Protein AF-A0A367LUK6-F1 (afdb_monomer_lite)

Secondary structure (DSSP, 8-state):
-PPP--EEEPHHHHHHTHHHHHHHHHHHHHTT--SS--SS--HHHHHHHHHHHHHHHHTTS--EEE-

Radius of gyration: 12.58 Å; chains: 1; bounding box: 26×36×25 Å

Sequence (67 aa):
MTEPTIRRLAGEEILARLDELAEVLLDCVEGGASVSFMWPLPRERALAFWRGVGESVAGDERLLLVA

Organism: Pseudomonas aeruginosa (NCBI:txid287)

Foldseek 3Di:
DDDDDKDWDALVRLLVCLQVQLVVVCVCQVVVHDPVDHPPDDSVNSSVVSNVVSVCRNVVNDIDMDD

Structure (mmCIF, N/CA/C/O backbone):
data_AF-A0A367LUK6-F1
#
_entry.id   AF-A0A367LUK6-F1
#
loop_
_atom_site.group_PDB
_atom_site.id
_atom_site.type_symbol
_atom_site.label_atom_id
_atom_site.label_alt_id
_atom_site.label_comp_id
_atom_site.label_asym_id
_atom_site.label_entity_id
_atom_site.label_seq_id
_atom_site.pdbx_PDB_ins_code
_atom_site.Cartn_x
_atom_site.Cartn_y
_atom_site.Cartn_z
_atom_site.occupancy
_atom_site.B_iso_or_equiv
_atom_site.auth_seq_id
_atom_site.auth_comp_id
_atom_site.auth_asym_id
_atom_site.auth_atom_id
_atom_site.pdbx_PDB_model_num
ATOM 1 N N . MET A 1 1 ? -3.685 24.056 8.540 1.00 63.69 1 MET A N 1
ATOM 2 C CA . MET A 1 1 ? -3.545 22.621 8.227 1.00 63.69 1 MET A CA 1
ATOM 3 C C . MET A 1 1 ? -4.303 21.868 9.296 1.00 63.69 1 MET A C 1
ATOM 5 O O . MET A 1 1 ? -3.991 22.062 10.463 1.00 63.69 1 MET A O 1
ATOM 9 N N . THR A 1 2 ? -5.353 21.143 8.922 1.00 86.56 2 THR A N 1
ATOM 10 C CA . THR A 1 2 ? -6.114 20.305 9.860 1.00 86.56 2 THR A CA 1
ATOM 11 C C . THR A 1 2 ? -5.244 19.128 10.297 1.00 86.56 2 THR A C 1
ATOM 13 O O . THR A 1 2 ? -4.390 18.686 9.529 1.00 86.56 2 THR A O 1
ATOM 16 N N . GLU A 1 3 ? -5.431 18.650 11.523 1.00 91.81 3 GLU A N 1
ATOM 17 C CA . GLU A 1 3 ? -4.727 17.470 12.024 1.00 91.81 3 GLU A CA 1
ATOM 18 C C . GLU A 1 3 ? -5.180 16.217 11.246 1.00 91.81 3 GLU A C 1
ATOM 20 O O . GLU A 1 3 ? -6.390 16.021 11.079 1.00 91.81 3 GLU A O 1
ATOM 25 N N . PRO A 1 4 ? -4.250 15.401 10.711 1.00 91.75 4 PRO A N 1
ATOM 26 C CA . PRO A 1 4 ? -4.614 14.210 9.954 1.00 91.75 4 PRO A CA 1
ATOM 27 C C . PRO A 1 4 ? -5.238 13.156 10.876 1.00 91.75 4 PRO A C 1
ATOM 29 O O . PRO A 1 4 ? -4.791 12.949 12.005 1.00 91.75 4 PRO A O 1
ATOM 32 N N . THR A 1 5 ? -6.287 12.481 10.402 1.00 95.75 5 THR A N 1
ATOM 33 C CA . THR A 1 5 ? -6.988 11.450 11.180 1.00 95.75 5 THR A CA 1
ATOM 34 C C . THR A 1 5 ? -6.461 10.077 10.805 1.00 95.75 5 THR A C 1
ATOM 36 O O . THR A 1 5 ? -6.755 9.569 9.726 1.00 95.75 5 THR A O 1
ATOM 39 N N . ILE A 1 6 ? -5.734 9.445 11.725 1.00 96.56 6 ILE A N 1
ATOM 40 C CA . ILE A 1 6 ? -5.223 8.090 11.517 1.00 96.56 6 ILE A CA 1
ATOM 41 C C . ILE A 1 6 ? -6.350 7.073 11.720 1.00 96.56 6 ILE A C 1
ATOM 43 O O . ILE A 1 6 ? -7.017 7.076 12.756 1.00 96.56 6 ILE A O 1
ATOM 47 N N . ARG A 1 7 ? -6.532 6.156 10.766 1.00 96.94 7 ARG A N 1
ATOM 48 C CA . ARG A 1 7 ? -7.492 5.046 10.879 1.00 96.94 7 ARG A CA 1
ATOM 49 C C . ARG A 1 7 ? -6.929 3.732 10.344 1.00 96.94 7 ARG A C 1
ATOM 51 O O . ARG A 1 7 ? -6.098 3.724 9.440 1.00 96.94 7 ARG A O 1
ATOM 58 N N . ARG A 1 8 ? -7.419 2.614 10.886 1.00 97.81 8 ARG A N 1
ATOM 59 C CA . ARG A 1 8 ? -7.147 1.261 10.374 1.00 97.81 8 ARG A CA 1
ATOM 60 C C . ARG A 1 8 ? -8.073 0.949 9.199 1.00 97.81 8 ARG A C 1
ATOM 62 O O . ARG A 1 8 ? -9.243 1.316 9.257 1.00 97.81 8 ARG A O 1
ATOM 69 N N . LEU A 1 9 ? -7.552 0.258 8.183 1.00 98.31 9 LEU A N 1
ATOM 70 C CA . LEU A 1 9 ? -8.359 -0.340 7.113 1.00 98.31 9 LEU A CA 1
ATOM 71 C C . LEU A 1 9 ? -8.563 -1.838 7.349 1.00 98.31 9 LEU A C 1
ATOM 73 O O . LEU A 1 9 ? -7.617 -2.540 7.723 1.00 98.31 9 LEU A O 1
ATOM 77 N N . ALA A 1 10 ? -9.777 -2.320 7.096 1.00 97.94 10 ALA A N 1
ATOM 78 C CA . ALA A 1 10 ? -10.068 -3.741 6.924 1.00 97.94 10 ALA A CA 1
ATOM 79 C C . ALA A 1 10 ? -9.663 -4.230 5.516 1.00 97.94 10 ALA A C 1
ATOM 81 O O . ALA A 1 10 ? -9.436 -3.427 4.607 1.00 97.94 10 ALA A O 1
ATOM 82 N N . GLY A 1 11 ? -9.552 -5.548 5.321 1.00 97.31 11 GLY A N 1
ATOM 83 C CA . GLY A 1 11 ? -9.071 -6.132 4.061 1.00 97.31 11 GLY A CA 1
ATOM 84 C C . GLY A 1 11 ? -9.932 -5.741 2.853 1.00 97.31 11 GLY A C 1
ATOM 85 O O . GLY A 1 11 ? -9.414 -5.369 1.802 1.00 97.31 11 GLY A O 1
ATOM 86 N N . GLU A 1 12 ? -11.251 -5.731 3.019 1.00 96.94 12 GLU A N 1
ATOM 87 C CA . GLU A 1 12 ? -12.218 -5.306 2.009 1.00 96.94 12 GLU A CA 1
ATOM 88 C C . GLU A 1 12 ? -12.096 -3.819 1.651 1.00 96.94 12 GLU A C 1
ATOM 90 O O . GLU A 1 12 ? -12.220 -3.454 0.480 1.00 96.94 12 GLU A O 1
ATOM 95 N N . GLU A 1 13 ? -11.781 -2.958 2.624 1.00 98.06 13 GLU A N 1
ATOM 96 C CA . GLU A 1 13 ? -11.544 -1.534 2.374 1.00 98.06 13 GLU A CA 1
ATOM 97 C C . GLU A 1 13 ? -10.260 -1.312 1.570 1.00 98.06 13 GLU A C 1
ATOM 99 O O . GLU A 1 13 ? -10.203 -0.399 0.749 1.00 98.06 13 GLU A O 1
ATOM 104 N N . ILE A 1 14 ? -9.239 -2.149 1.780 1.00 98.31 14 ILE A N 1
ATOM 105 C CA . ILE A 1 14 ? -7.992 -2.122 1.001 1.00 98.31 14 ILE A CA 1
ATOM 106 C C . ILE A 1 14 ? -8.273 -2.531 -0.443 1.00 98.31 14 ILE A C 1
ATOM 108 O O . ILE A 1 14 ? -7.836 -1.848 -1.368 1.00 98.31 14 ILE A O 1
ATOM 112 N N . LEU A 1 15 ? -9.045 -3.604 -0.649 1.00 97.25 15 LEU A N 1
ATOM 113 C CA . LEU A 1 15 ? -9.425 -4.068 -1.986 1.00 97.25 15 LEU A CA 1
ATOM 114 C C . LEU A 1 15 ? -10.242 -3.020 -2.758 1.00 97.25 15 LEU A C 1
ATOM 116 O O . LEU A 1 15 ? -10.069 -2.882 -3.968 1.00 97.25 15 LEU A O 1
ATOM 120 N N . ALA A 1 16 ? -11.086 -2.254 -2.064 1.00 98.06 16 ALA A N 1
ATOM 121 C CA . ALA A 1 16 ? -11.840 -1.149 -2.654 1.00 98.06 16 ALA A CA 1
ATOM 122 C C . ALA A 1 16 ? -10.978 0.088 -2.980 1.00 98.06 16 ALA A C 1
ATOM 124 O O . ALA A 1 16 ? -11.416 0.942 -3.745 1.00 98.06 16 ALA A O 1
ATOM 125 N N . ARG A 1 17 ? -9.767 0.193 -2.413 1.00 98.31 17 ARG A N 1
ATOM 126 C CA . ARG A 1 17 ? -8.858 1.350 -2.530 1.00 98.31 17 ARG A CA 1
ATOM 127 C C . ARG A 1 17 ? -7.524 1.018 -3.202 1.00 98.31 17 ARG A C 1
ATOM 129 O O . ARG A 1 17 ? -6.567 1.775 -3.063 1.00 98.31 17 ARG A O 1
ATOM 136 N N . LEU A 1 18 ? -7.437 -0.104 -3.921 1.00 98.38 18 LEU A N 1
ATOM 137 C CA . LEU A 1 18 ? -6.183 -0.554 -4.542 1.00 98.38 18 LEU A CA 1
ATOM 138 C C . LEU A 1 18 ? -5.560 0.509 -5.443 1.00 98.38 18 LEU A C 1
ATOM 140 O O . LEU A 1 18 ? -4.344 0.666 -5.424 1.00 98.38 18 LEU A O 1
ATOM 144 N N . ASP A 1 19 ? -6.384 1.233 -6.200 1.00 98.50 19 ASP A N 1
ATOM 145 C CA . ASP A 1 19 ? -5.904 2.293 -7.079 1.00 98.50 19 ASP A CA 1
ATOM 146 C C . ASP 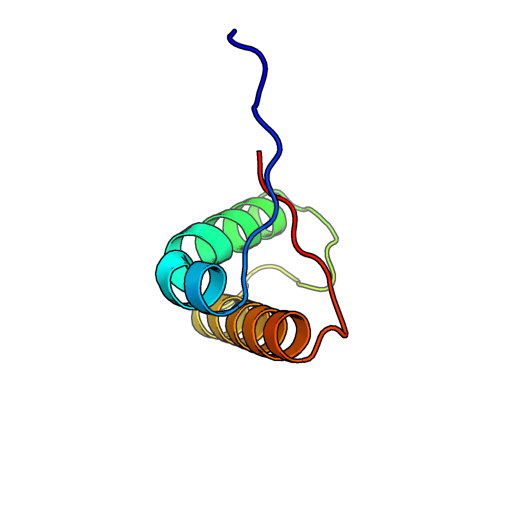A 1 19 ? -5.284 3.446 -6.278 1.00 98.50 19 ASP A C 1
ATOM 148 O O . ASP A 1 19 ? -4.128 3.771 -6.513 1.00 98.50 19 ASP A O 1
ATOM 152 N N . GLU A 1 20 ? -5.986 3.990 -5.276 1.00 98.44 20 GLU A N 1
ATOM 153 C CA . GLU A 1 20 ? -5.476 5.069 -4.408 1.00 98.44 20 GLU A CA 1
ATOM 154 C C . GLU A 1 20 ? -4.155 4.681 -3.723 1.00 98.44 20 GLU A C 1
ATOM 156 O O . GLU A 1 20 ? -3.199 5.453 -3.692 1.00 98.44 20 GLU A O 1
ATOM 161 N N . LEU A 1 21 ? -4.081 3.458 -3.194 1.00 98.62 21 LEU A N 1
ATOM 162 C CA . LEU A 1 21 ? -2.889 2.954 -2.516 1.00 98.62 21 LEU A CA 1
ATOM 163 C C . LEU A 1 21 ? -1.725 2.718 -3.492 1.00 98.62 21 LEU A C 1
ATOM 165 O O . LEU A 1 21 ? -0.562 2.948 -3.144 1.00 98.62 21 LEU A O 1
ATOM 169 N N . ALA A 1 22 ? -2.015 2.253 -4.710 1.00 98.69 22 ALA A N 1
ATOM 170 C CA . ALA A 1 22 ? -1.008 2.073 -5.747 1.00 98.69 22 ALA A CA 1
ATOM 171 C C . ALA A 1 22 ? -0.403 3.412 -6.181 1.00 98.69 22 ALA A C 1
ATOM 173 O O . ALA A 1 22 ? 0.818 3.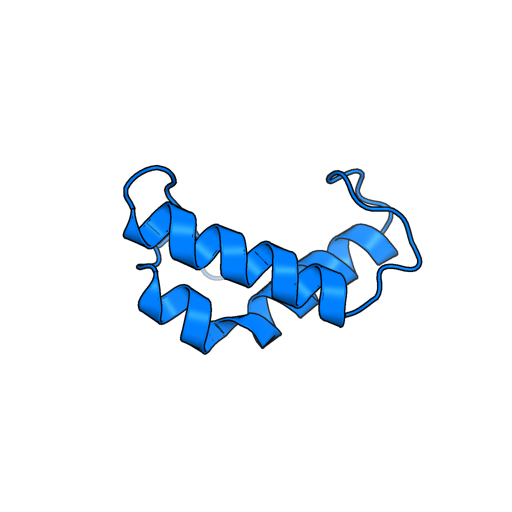475 -6.299 1.00 98.69 22 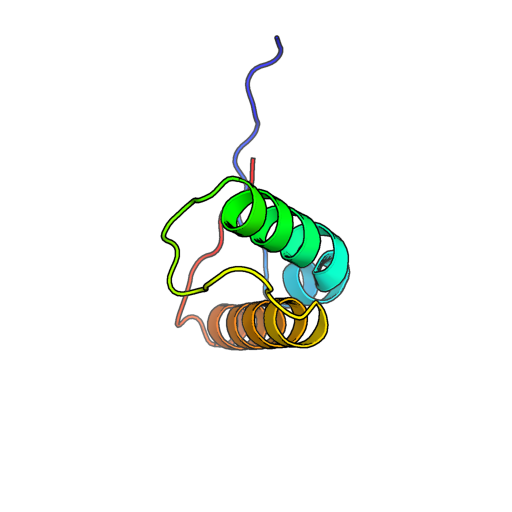ALA A O 1
ATOM 174 N N . GLU A 1 23 ? -1.210 4.467 -6.336 1.00 98.69 23 GLU A N 1
ATOM 175 C CA . GLU A 1 23 ? -0.700 5.808 -6.657 1.00 98.69 23 GLU A CA 1
ATOM 176 C C . GLU A 1 23 ? 0.257 6.317 -5.569 1.00 98.69 23 GLU A C 1
ATOM 178 O O . GLU A 1 23 ? 1.374 6.712 -5.881 1.00 98.69 23 GLU A O 1
ATOM 183 N N . VAL A 1 24 ? -0.090 6.177 -4.280 1.00 98.31 24 VAL A N 1
ATOM 184 C CA . VAL A 1 24 ? 0.816 6.566 -3.175 1.00 98.31 24 VAL A CA 1
ATOM 185 C C . VAL A 1 24 ? 2.160 5.831 -3.249 1.00 98.31 24 VAL A C 1
ATOM 187 O O . VAL A 1 24 ? 3.215 6.424 -3.013 1.00 98.31 24 VAL A O 1
ATOM 190 N N . LEU A 1 25 ? 2.146 4.532 -3.567 1.00 98.69 25 LEU A N 1
ATOM 191 C CA . LEU A 1 25 ? 3.375 3.749 -3.708 1.00 98.69 25 LEU A CA 1
ATOM 192 C C . LEU A 1 25 ? 4.197 4.194 -4.926 1.00 98.69 25 LEU A C 1
ATOM 194 O O . LEU A 1 25 ? 5.419 4.295 -4.822 1.00 98.69 25 LEU A O 1
ATOM 198 N N . LEU A 1 26 ? 3.543 4.442 -6.062 1.00 98.75 26 LEU A N 1
ATOM 199 C CA . LEU A 1 26 ? 4.193 4.922 -7.280 1.00 98.75 26 LEU A CA 1
ATOM 200 C C . LEU A 1 26 ? 4.852 6.281 -7.045 1.00 98.75 26 LEU A C 1
ATOM 202 O O . LEU A 1 26 ? 6.052 6.393 -7.286 1.00 98.75 26 LEU A O 1
ATOM 206 N N . ASP A 1 27 ? 4.121 7.237 -6.469 1.00 98.62 27 ASP A N 1
ATOM 207 C CA . ASP A 1 27 ? 4.619 8.573 -6.125 1.00 98.62 27 ASP A CA 1
ATOM 208 C C . ASP A 1 27 ? 5.852 8.495 -5.215 1.00 98.62 27 ASP A C 1
ATOM 210 O O . ASP A 1 27 ? 6.846 9.194 -5.421 1.00 98.62 27 ASP A O 1
ATOM 214 N N . CYS A 1 28 ? 5.831 7.603 -4.218 1.00 98.44 28 CYS A N 1
ATOM 215 C CA . CYS A 1 28 ? 6.976 7.396 -3.333 1.00 98.44 28 CYS A CA 1
ATOM 216 C C . CYS A 1 28 ? 8.205 6.880 -4.093 1.00 98.44 28 CYS A C 1
ATOM 218 O O . CYS A 1 28 ? 9.315 7.376 -3.889 1.00 98.44 28 CYS A O 1
ATOM 220 N N 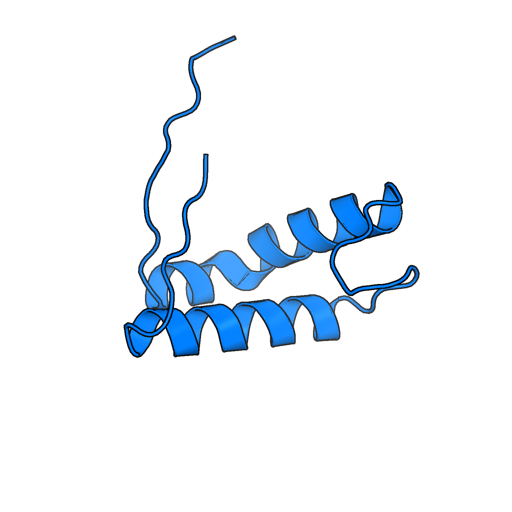. VAL A 1 29 ? 8.027 5.877 -4.955 1.00 98.50 29 VAL A N 1
ATOM 221 C CA . VAL A 1 29 ? 9.132 5.249 -5.696 1.00 98.50 29 VAL A CA 1
ATOM 222 C C . VAL A 1 29 ? 9.682 6.186 -6.772 1.00 98.50 29 VAL A C 1
ATOM 224 O O . VAL A 1 29 ? 10.901 6.283 -6.919 1.00 98.50 29 VAL A O 1
ATOM 227 N N . GLU A 1 30 ? 8.815 6.904 -7.487 1.00 98.38 30 GLU A N 1
ATOM 228 C CA . GLU A 1 30 ? 9.203 7.946 -8.445 1.00 98.38 30 GLU A CA 1
ATOM 229 C C . GLU A 1 30 ? 9.953 9.090 -7.746 1.00 98.38 30 GLU A C 1
ATOM 231 O O . GLU A 1 30 ? 10.989 9.543 -8.233 1.00 98.38 30 GLU A O 1
ATOM 236 N N . GLY A 1 31 ? 9.510 9.475 -6.545 1.00 98.06 31 GLY A N 1
ATOM 237 C CA . GLY A 1 31 ? 10.190 10.435 -5.672 1.00 98.06 31 GLY A CA 1
ATOM 238 C C . GLY A 1 31 ? 11.528 9.951 -5.091 1.00 98.06 31 GLY A C 1
ATOM 239 O O . GLY A 1 31 ? 12.173 10.689 -4.345 1.00 98.06 31 GLY A O 1
ATOM 240 N N . GLY A 1 32 ? 11.968 8.729 -5.416 1.00 97.69 32 GLY A N 1
ATOM 241 C CA . GLY A 1 32 ? 13.254 8.169 -4.998 1.00 97.69 32 GLY A CA 1
ATOM 242 C C . GLY A 1 32 ? 13.250 7.496 -3.623 1.00 97.69 32 GLY A C 1
ATOM 243 O O . GLY A 1 32 ? 14.322 7.202 -3.088 1.00 97.69 32 GLY A O 1
ATOM 244 N N . ALA A 1 33 ? 12.080 7.233 -3.031 1.00 98.12 33 ALA A N 1
ATOM 245 C CA . ALA A 1 33 ? 11.998 6.509 -1.767 1.00 98.12 33 ALA A CA 1
ATOM 246 C C . ALA A 1 33 ? 12.422 5.040 -1.937 1.00 98.12 33 ALA A C 1
ATOM 248 O O . ALA A 1 33 ? 11.944 4.323 -2.817 1.00 98.12 33 ALA A O 1
ATOM 249 N N . SER A 1 34 ? 13.280 4.556 -1.035 1.00 97.50 34 SER A N 1
ATOM 250 C CA . SER A 1 34 ? 13.691 3.148 -0.998 1.00 97.50 34 SER A CA 1
ATOM 251 C C . SER A 1 34 ? 12.722 2.331 -0.140 1.00 97.50 34 SER A C 1
ATOM 253 O O . SER A 1 34 ? 12.896 2.197 1.070 1.00 97.50 34 SER A O 1
ATOM 255 N N . VAL A 1 35 ? 11.670 1.806 -0.775 1.00 97.38 35 VAL A N 1
ATOM 256 C CA . VAL A 1 35 ? 10.584 1.038 -0.129 1.00 97.38 35 VAL A CA 1
ATOM 257 C C . VAL A 1 35 ? 10.434 -0.371 -0.715 1.00 97.38 35 VAL A C 1
ATOM 259 O O . VAL A 1 35 ? 9.333 -0.892 -0.850 1.00 97.38 35 VAL A O 1
ATO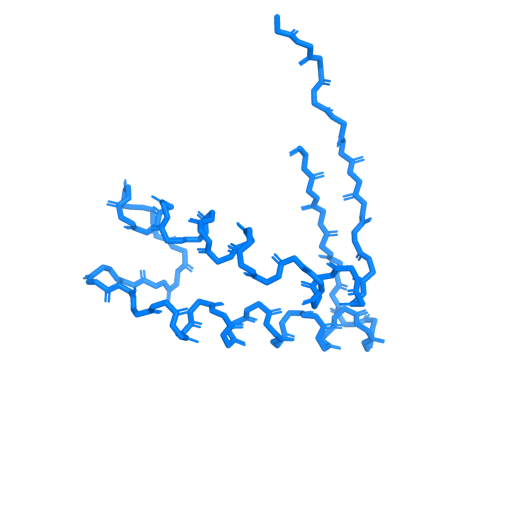M 262 N N . SER A 1 36 ? 11.558 -1.021 -1.041 1.00 97.56 36 SER A N 1
ATOM 263 C CA . SER A 1 36 ? 11.644 -2.362 -1.670 1.00 97.56 36 SER A CA 1
ATOM 264 C C . SER A 1 36 ? 11.286 -2.433 -3.163 1.00 97.56 36 SER A C 1
ATOM 266 O O . SER A 1 36 ? 11.268 -3.519 -3.746 1.00 97.56 36 SER A O 1
ATOM 268 N N . PHE A 1 37 ? 11.038 -1.291 -3.801 1.00 98.25 37 PHE A N 1
ATOM 269 C CA . PHE A 1 37 ? 10.770 -1.178 -5.234 1.00 98.25 37 PHE A CA 1
ATOM 270 C C . PHE A 1 37 ? 11.765 -0.217 -5.887 1.00 98.25 37 PHE A C 1
ATOM 272 O O . PHE A 1 37 ? 12.391 0.592 -5.208 1.00 98.25 37 PHE A O 1
ATOM 279 N N . MET A 1 38 ? 11.907 -0.325 -7.208 1.00 97.00 38 MET A N 1
ATOM 280 C CA . MET A 1 38 ? 12.785 0.518 -8.020 1.00 97.00 38 MET A CA 1
ATOM 281 C C . MET A 1 38 ? 11.975 1.166 -9.137 1.00 97.00 38 MET A C 1
ATOM 283 O O . MET A 1 38 ? 11.095 0.521 -9.709 1.00 97.00 38 MET A O 1
ATOM 287 N N . TRP A 1 39 ? 12.307 2.412 -9.467 1.00 96.62 39 TRP A N 1
ATOM 288 C CA . TRP A 1 39 ? 11.778 3.087 -10.646 1.00 96.62 39 TRP A CA 1
ATOM 289 C C . TRP A 1 39 ? 12.455 2.561 -11.931 1.00 96.62 39 TRP A C 1
ATOM 291 O O . TRP A 1 39 ? 13.680 2.395 -11.928 1.00 96.62 39 TRP A O 1
ATOM 301 N N . PRO A 1 40 ? 11.713 2.320 -13.034 1.00 97.25 40 PRO A N 1
ATOM 302 C CA . PRO A 1 40 ? 10.256 2.422 -13.163 1.00 97.25 40 PRO A CA 1
ATOM 303 C C . PRO A 1 40 ? 9.514 1.237 -12.523 1.00 97.25 40 PRO A C 1
ATOM 305 O O . PRO A 1 40 ? 9.841 0.077 -12.779 1.00 97.25 40 PRO A O 1
ATOM 308 N N . LEU A 1 41 ? 8.484 1.534 -11.719 1.00 98.44 41 LEU A N 1
ATOM 309 C CA . LEU A 1 41 ? 7.606 0.536 -11.096 1.00 98.44 41 LEU A CA 1
ATOM 310 C C . LEU A 1 41 ? 6.322 0.381 -11.932 1.00 98.44 41 LEU A C 1
ATOM 312 O O . LEU A 1 41 ? 5.540 1.325 -11.997 1.00 98.44 41 LEU A O 1
ATOM 316 N N . PRO A 1 42 ? 6.056 -0.789 -12.550 1.00 98.25 42 PRO A N 1
ATOM 317 C CA . PRO A 1 42 ? 4.794 -1.019 -13.250 1.00 98.25 42 PRO A CA 1
ATOM 318 C C . PRO A 1 42 ? 3.600 -0.938 -12.295 1.00 98.25 42 PRO A C 1
ATOM 320 O O . PRO A 1 42 ? 3.629 -1.532 -11.210 1.00 98.25 42 PRO A O 1
ATOM 323 N N . ARG A 1 43 ? 2.527 -0.261 -12.713 1.00 98.38 43 ARG A N 1
ATOM 324 C CA . ARG A 1 43 ? 1.314 -0.073 -11.903 1.00 98.38 43 ARG A CA 1
ATOM 325 C C . ARG A 1 43 ? 0.698 -1.402 -11.470 1.00 98.38 43 ARG A C 1
ATOM 327 O O . ARG A 1 43 ? 0.260 -1.546 -10.332 1.00 98.38 43 ARG A O 1
ATOM 334 N N . GLU A 1 44 ? 0.740 -2.415 -12.329 1.00 98.62 44 GLU A N 1
ATOM 335 C CA . GLU A 1 44 ? 0.231 -3.760 -12.049 1.00 98.62 44 GLU A CA 1
ATOM 336 C C . GLU A 1 44 ? 0.967 -4.412 -10.874 1.00 98.62 44 GLU A C 1
ATOM 338 O O . GLU A 1 44 ? 0.360 -5.136 -10.084 1.00 98.62 44 GLU A O 1
ATOM 343 N N . ARG A 1 45 ? 2.267 -4.126 -10.714 1.00 98.62 45 ARG A N 1
ATOM 344 C CA . ARG A 1 45 ? 3.066 -4.628 -9.589 1.00 98.62 45 ARG A CA 1
ATOM 345 C C . ARG A 1 45 ? 2.692 -3.931 -8.282 1.00 98.62 45 ARG A C 1
ATOM 347 O O . ARG A 1 45 ? 2.635 -4.600 -7.252 1.00 98.62 45 ARG A O 1
ATOM 354 N N . ALA A 1 46 ? 2.402 -2.630 -8.321 1.00 98.69 46 ALA A N 1
ATOM 355 C CA . ALA A 1 46 ? 1.894 -1.892 -7.164 1.00 98.69 46 ALA A CA 1
ATOM 356 C C . ALA A 1 46 ? 0.508 -2.410 -6.733 1.00 98.69 46 ALA A C 1
ATOM 358 O O . ALA A 1 46 ? 0.295 -2.707 -5.558 1.00 98.69 46 ALA A O 1
ATOM 359 N N . LEU A 1 47 ? -0.403 -2.623 -7.690 1.00 98.81 47 LEU A N 1
ATOM 360 C CA . LEU A 1 47 ? -1.719 -3.219 -7.433 1.00 98.81 47 LEU A CA 1
ATOM 361 C C . LEU A 1 47 ? -1.611 -4.632 -6.846 1.00 98.81 47 LEU A C 1
ATOM 363 O O . LEU A 1 47 ? -2.318 -4.961 -5.895 1.00 98.81 47 LEU A O 1
ATOM 367 N N . ALA A 1 48 ? -0.734 -5.475 -7.400 1.00 98.75 48 ALA A N 1
ATOM 368 C CA . ALA A 1 48 ? -0.520 -6.835 -6.911 1.00 98.75 48 ALA A CA 1
ATOM 369 C C . ALA A 1 48 ? 0.027 -6.848 -5.478 1.00 98.75 48 ALA A C 1
ATOM 371 O O . ALA A 1 48 ? -0.438 -7.635 -4.654 1.00 98.75 48 ALA A O 1
ATOM 372 N N . PHE A 1 49 ? 0.961 -5.944 -5.163 1.00 98.69 49 PHE A N 1
ATOM 373 C CA . PHE A 1 49 ? 1.450 -5.764 -3.800 1.00 98.69 49 PHE A CA 1
ATOM 374 C C . PHE A 1 49 ? 0.302 -5.431 -2.841 1.00 98.69 49 PHE A C 1
ATOM 376 O O . PHE A 1 49 ? 0.110 -6.145 -1.858 1.00 98.69 49 PHE A O 1
ATOM 383 N N . TRP A 1 50 ? -0.502 -4.407 -3.145 1.00 98.69 50 TRP A N 1
ATOM 384 C CA . TRP A 1 50 ? -1.604 -3.989 -2.274 1.00 98.69 50 TRP A CA 1
ATOM 385 C C . TRP A 1 50 ? -2.720 -5.026 -2.152 1.00 98.69 50 TRP A C 1
ATOM 387 O O . TRP A 1 50 ? -3.306 -5.161 -1.080 1.00 98.69 50 TRP A O 1
ATOM 397 N N . ARG A 1 51 ? -2.967 -5.822 -3.196 1.00 98.62 51 ARG A N 1
ATOM 398 C CA . ARG A 1 51 ? -3.884 -6.966 -3.115 1.00 98.62 51 ARG A CA 1
ATOM 399 C C . ARG A 1 51 ? -3.399 -7.994 -2.091 1.00 98.62 51 ARG A C 1
ATOM 401 O O . ARG A 1 51 ? -4.174 -8.372 -1.218 1.00 98.62 51 ARG A O 1
ATOM 408 N N . GLY A 1 52 ? -2.113 -8.354 -2.129 1.00 98.56 52 GLY A N 1
ATOM 409 C CA . GLY A 1 52 ? -1.509 -9.243 -1.129 1.00 98.56 52 GLY A CA 1
ATOM 410 C C . GLY A 1 52 ? -1.511 -8.649 0.285 1.00 98.56 52 GLY A C 1
ATOM 411 O O . GLY A 1 52 ? -1.697 -9.369 1.263 1.00 98.56 52 GLY A O 1
ATOM 412 N N . VAL A 1 53 ? -1.375 -7.322 0.419 1.00 98.50 53 VAL A N 1
ATOM 413 C CA . VAL A 1 53 ? -1.578 -6.634 1.707 1.00 98.50 53 VAL A CA 1
ATOM 414 C C . VAL A 1 53 ? -3.014 -6.814 2.203 1.00 98.50 53 VAL A C 1
ATOM 416 O O . VAL A 1 53 ? -3.197 -7.133 3.373 1.00 98.50 53 VAL A O 1
ATOM 419 N N . GLY A 1 54 ? -4.015 -6.636 1.337 1.00 98.38 54 GLY A N 1
ATOM 420 C CA . GLY A 1 54 ? -5.426 -6.826 1.683 1.00 98.38 54 GLY A CA 1
ATOM 421 C C . GLY A 1 54 ? -5.734 -8.245 2.167 1.00 98.38 54 GLY A C 1
ATOM 422 O O . GLY A 1 54 ? -6.396 -8.408 3.189 1.00 98.38 54 GLY A O 1
ATOM 423 N N . GLU A 1 55 ? -5.192 -9.258 1.489 1.00 98.31 55 GLU A N 1
ATOM 424 C CA . GLU A 1 55 ? -5.309 -10.671 1.884 1.00 98.31 55 GLU A CA 1
ATOM 425 C C . GLU A 1 55 ? -4.661 -10.936 3.254 1.00 98.31 55 GLU A C 1
ATOM 427 O O . GLU A 1 55 ? -5.285 -11.536 4.127 1.00 98.31 55 GLU A O 1
ATOM 432 N N . SER A 1 56 ? -3.454 -10.413 3.485 1.00 98.38 56 SER A N 1
ATOM 433 C CA . SER A 1 56 ? -2.734 -10.549 4.761 1.00 98.38 56 SER A CA 1
ATOM 434 C C . SER A 1 56 ? -3.447 -9.831 5.919 1.00 98.38 56 SER A C 1
ATOM 436 O O . SER A 1 56 ? -3.483 -10.332 7.042 1.00 98.38 56 SER A O 1
ATOM 438 N N . VAL A 1 57 ? -4.076 -8.677 5.657 1.00 98.50 57 VAL A N 1
ATOM 439 C CA . VAL A 1 57 ? -4.912 -7.973 6.646 1.00 98.50 57 VAL A CA 1
ATOM 440 C C . VAL A 1 57 ? -6.183 -8.765 6.960 1.00 98.50 57 VAL A C 1
ATOM 442 O O . VAL A 1 57 ? -6.559 -8.854 8.125 1.00 98.50 57 VAL A O 1
ATOM 445 N N . ALA A 1 58 ? -6.829 -9.361 5.953 1.00 97.44 58 ALA A N 1
ATOM 446 C CA . ALA A 1 58 ? -8.000 -10.216 6.157 1.00 97.44 58 ALA A CA 1
ATOM 447 C C . ALA A 1 58 ? -7.668 -11.509 6.929 1.00 97.44 58 ALA A C 1
ATOM 449 O O . ALA A 1 58 ? -8.533 -12.049 7.612 1.00 97.44 58 ALA A O 1
ATOM 450 N N . GLY A 1 59 ? -6.424 -11.988 6.834 1.00 97.75 59 GLY A N 1
ATOM 451 C CA . GLY A 1 59 ? -5.898 -13.122 7.598 1.00 97.75 59 GLY A CA 1
ATOM 452 C C . GLY A 1 59 ? -5.353 -12.780 8.991 1.00 97.75 59 GLY A C 1
ATOM 453 O O . GLY A 1 59 ? -4.739 -13.644 9.607 1.00 97.75 59 GLY A O 1
ATOM 454 N N . ASP A 1 60 ? -5.526 -11.543 9.478 1.00 97.38 60 ASP A N 1
ATOM 455 C CA . ASP A 1 60 ? -4.982 -11.044 10.756 1.00 97.38 60 ASP A CA 1
ATOM 456 C C . ASP A 1 60 ? -3.443 -11.128 10.893 1.00 97.38 60 ASP A C 1
ATOM 458 O O . ASP A 1 60 ? -2.883 -11.013 11.985 1.00 97.38 60 ASP A O 1
ATOM 462 N N . GLU A 1 61 ? -2.722 -11.257 9.780 1.00 98.38 61 GLU A N 1
ATOM 463 C CA . GLU A 1 61 ? -1.254 -11.306 9.746 1.00 98.38 61 GLU A CA 1
ATOM 464 C C . GLU A 1 61 ? -0.627 -9.903 9.731 1.00 98.38 61 GLU A C 1
ATOM 466 O O . GLU A 1 61 ? 0.564 -9.728 10.007 1.00 98.38 61 GLU A O 1
ATOM 471 N N . ARG A 1 62 ? -1.420 -8.886 9.369 1.00 97.94 62 ARG A N 1
ATOM 472 C CA . ARG A 1 62 ? -0.971 -7.504 9.183 1.00 97.94 62 ARG A CA 1
ATOM 473 C C . ARG A 1 62 ? -2.037 -6.494 9.600 1.00 97.94 62 ARG A C 1
ATOM 475 O O . ARG A 1 62 ? -3.229 -6.704 9.417 1.00 97.94 62 ARG A O 1
ATOM 482 N N . LEU A 1 63 ? -1.586 -5.336 10.082 1.00 98.25 63 LEU A N 1
ATOM 483 C CA . LEU A 1 63 ? -2.404 -4.132 10.248 1.00 98.25 63 LEU A CA 1
ATOM 484 C C . LEU A 1 63 ? -1.989 -3.075 9.215 1.00 98.25 63 LEU A C 1
ATOM 486 O O . LEU A 1 63 ? -0.794 -2.858 9.018 1.00 98.25 63 LEU A O 1
ATOM 490 N N . LEU A 1 64 ? -2.956 -2.392 8.592 1.00 98.25 64 LEU A N 1
ATOM 491 C CA . LEU A 1 64 ? -2.707 -1.221 7.744 1.00 98.25 64 LEU A CA 1
ATOM 492 C C . LEU A 1 64 ? -3.368 0.021 8.349 1.00 98.25 64 LEU A C 1
ATOM 494 O O . LEU A 1 64 ? -4.562 0.003 8.652 1.00 98.25 64 LEU A O 1
ATOM 498 N N . LEU A 1 65 ? -2.588 1.092 8.495 1.00 98.06 65 LEU A N 1
ATOM 499 C CA . LEU A 1 65 ? -3.036 2.402 8.964 1.00 98.06 65 LEU A CA 1
ATOM 500 C C . LEU A 1 65 ? -2.868 3.433 7.841 1.00 98.06 65 LEU A C 1
ATOM 502 O O . LEU A 1 65 ? -1.870 3.396 7.124 1.00 98.06 65 LEU A O 1
ATOM 506 N N . VAL A 1 66 ? -3.827 4.349 7.715 1.00 96.81 66 VAL A N 1
ATOM 507 C CA . VAL A 1 66 ? -3.821 5.471 6.756 1.00 96.81 66 VAL A CA 1
ATOM 508 C C . VAL A 1 66 ? -4.158 6.780 7.475 1.00 96.81 66 VAL A C 1
ATOM 510 O O . VAL A 1 66 ? -4.720 6.723 8.572 1.00 96.81 66 VAL A O 1
ATOM 513 N N . ALA A 1 67 ? -3.821 7.929 6.880 1.00 93.62 67 ALA A N 1
ATOM 514 C CA . ALA A 1 67 ? -3.976 9.264 7.468 1.00 93.62 67 ALA A CA 1
ATOM 515 C C . ALA A 1 67 ? -4.388 10.314 6.427 1.00 93.62 67 ALA A C 1
ATOM 517 O O . ALA A 1 67 ? -4.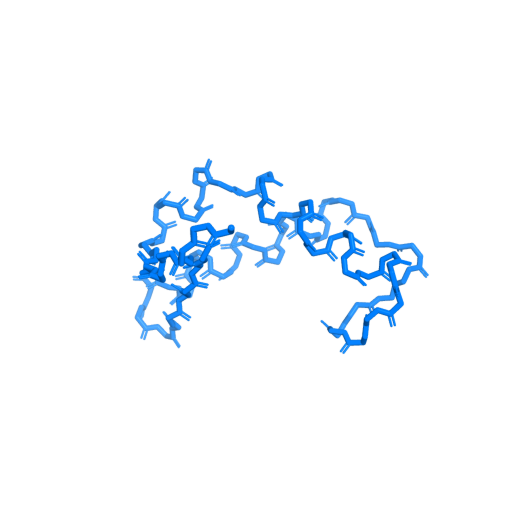056 10.101 5.239 1.00 93.62 67 ALA A O 1
#

pLDDT: mean 97.12, std 4.54, range [63.69, 98.81]